Protein AF-A0A554XI36-F1 (afdb_monomer)

Radius of gyration: 13.31 Å; Cα contacts (8 Å, |Δi|>4): 141; chains: 1; bounding box: 32×20×35 Å

Nearest PDB structures (foldseek):
  6j7m-assembly1_M  TM=4.796E-01  e=5.841E-02  Pseudomonas aeruginosa PAO1
  4h62-assemb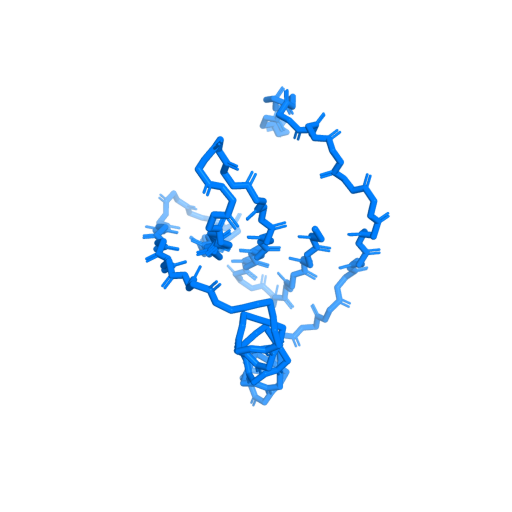ly1_Q  TM=5.266E-01  e=2.361E+00  Saccharomyces cerevisiae S288C
  5yvf-assembly2_B  TM=6.170E-01  e=5.862E+00  Arabidopsis thaliana
  2gia-assembly1_G  TM=3.775E-01  e=2.361E+00  Trypanosoma brucei brucei TREU927
  6wge-assembly1_A  TM=3.833E-01  e=2.508E+00  Homo sapiens

Structure (mmCIF, N/CA/C/O backbone):
data_AF-A0A554XI36-F1
#
_entry.id   AF-A0A554XI36-F1
#
loop_
_atom_site.group_PDB
_atom_site.id
_atom_site.type_symbol
_atom_site.label_atom_id
_atom_site.label_alt_id
_atom_site.label_comp_id
_atom_site.label_asym_id
_atom_site.label_entity_id
_atom_site.label_seq_id
_atom_site.pdbx_PDB_ins_code
_atom_site.Cartn_x
_atom_site.Cartn_y
_atom_site.Cartn_z
_atom_site.occupancy
_atom_site.B_iso_or_equiv
_atom_site.auth_seq_id
_atom_site.auth_comp_id
_atom_site.auth_asym_id
_atom_site.auth_atom_id
_atom_site.pdbx_PDB_model_num
ATOM 1 N N . MET A 1 1 ? -3.515 7.756 4.979 1.00 89.50 1 MET A N 1
ATOM 2 C CA . MET A 1 1 ? -2.063 7.770 4.651 1.00 89.50 1 MET A CA 1
ATOM 3 C C . MET A 1 1 ? -1.885 7.313 3.208 1.00 89.50 1 MET A C 1
ATOM 5 O O . MET A 1 1 ? -2.581 6.380 2.840 1.00 89.50 1 MET A O 1
ATOM 9 N N . LEU A 1 2 ? -1.011 7.930 2.405 1.00 94.94 2 LEU A N 1
ATOM 10 C CA . LEU A 1 2 ? -0.736 7.572 1.001 1.00 94.94 2 LEU A CA 1
ATOM 11 C C . LEU A 1 2 ? 0.774 7.398 0.788 1.00 94.94 2 LEU A C 1
ATOM 13 O O . LEU A 1 2 ? 1.545 8.254 1.209 1.00 94.94 2 LEU A O 1
ATOM 17 N N . LEU A 1 3 ? 1.184 6.309 0.142 1.00 96.94 3 LEU A N 1
ATOM 18 C CA . LEU A 1 3 ? 2.564 6.035 -0.251 1.00 96.94 3 LEU A CA 1
ATOM 19 C C . LEU A 1 3 ? 2.623 5.764 -1.752 1.00 96.94 3 LEU A C 1
ATOM 21 O O . LEU A 1 3 ? 1.846 4.957 -2.280 1.00 96.94 3 LEU A O 1
ATOM 25 N N . GLU A 1 4 ? 3.591 6.377 -2.423 1.00 97.25 4 GLU A N 1
ATOM 26 C CA . GLU A 1 4 ? 3.838 6.174 -3.847 1.00 97.25 4 GLU A CA 1
ATOM 27 C C . GLU A 1 4 ? 5.218 5.583 -4.084 1.00 97.25 4 GLU A C 1
ATOM 29 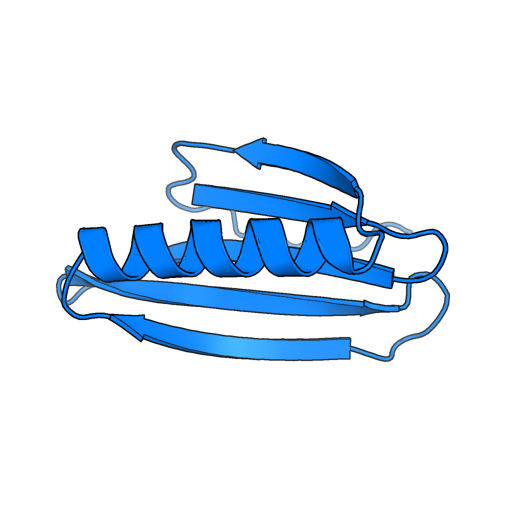O O . GLU A 1 4 ? 6.228 6.078 -3.595 1.00 97.25 4 GLU A O 1
ATOM 34 N N . PHE A 1 5 ? 5.261 4.529 -4.883 1.00 97.62 5 PHE A N 1
ATOM 35 C CA . PHE A 1 5 ? 6.458 3.779 -5.205 1.00 97.62 5 PHE A CA 1
ATOM 36 C C . PHE A 1 5 ? 6.624 3.667 -6.715 1.00 97.62 5 PHE A C 1
ATOM 38 O O . PHE A 1 5 ? 5.646 3.547 -7.464 1.00 97.62 5 PHE A O 1
ATOM 45 N N . ARG A 1 6 ? 7.874 3.611 -7.176 1.00 97.44 6 ARG A N 1
ATOM 46 C CA . ARG A 1 6 ? 8.179 3.530 -8.604 1.00 97.44 6 ARG A CA 1
ATOM 47 C C . ARG A 1 6 ? 9.431 2.715 -8.910 1.00 97.44 6 ARG A C 1
ATOM 49 O O . ARG A 1 6 ? 10.420 2.756 -8.189 1.00 97.44 6 ARG A O 1
ATOM 56 N N . THR A 1 7 ? 9.374 2.006 -10.028 1.00 97.19 7 THR A N 1
ATOM 57 C CA . THR A 1 7 ? 10.520 1.418 -10.744 1.00 97.19 7 THR A CA 1
ATOM 58 C C . THR A 1 7 ? 10.685 2.135 -12.089 1.00 97.19 7 THR A C 1
ATOM 60 O O . THR A 1 7 ? 9.927 3.053 -12.406 1.00 97.19 7 THR A O 1
ATOM 63 N N . ASP A 1 8 ? 11.634 1.707 -12.914 1.00 95.81 8 ASP A N 1
ATOM 64 C CA . ASP A 1 8 ? 11.759 2.167 -14.302 1.00 95.81 8 ASP A CA 1
ATOM 65 C C . ASP A 1 8 ? 10.492 1.890 -15.138 1.00 95.81 8 ASP A C 1
ATOM 67 O O . ASP A 1 8 ? 10.119 2.706 -15.973 1.00 95.81 8 ASP A O 1
ATOM 71 N N . ARG A 1 9 ? 9.792 0.771 -14.889 1.00 95.81 9 ARG A N 1
ATOM 72 C CA . ARG A 1 9 ? 8.673 0.294 -15.729 1.00 95.81 9 ARG A CA 1
ATOM 73 C C . ARG A 1 9 ? 7.306 0.270 -15.056 1.00 95.81 9 ARG A C 1
ATOM 75 O O . ARG A 1 9 ? 6.297 0.128 -15.751 1.00 95.81 9 ARG A O 1
ATOM 82 N N . ARG A 1 10 ? 7.234 0.342 -13.725 1.00 96.81 10 ARG A N 1
ATOM 83 C CA . ARG A 1 10 ? 5.989 0.178 -12.951 1.00 96.81 10 ARG A CA 1
ATOM 84 C C . ARG A 1 10 ? 5.830 1.232 -11.865 1.00 96.81 10 ARG A C 1
ATOM 86 O O . ARG A 1 10 ? 6.791 1.546 -11.164 1.00 96.81 10 ARG A O 1
ATOM 93 N N . GLY A 1 11 ? 4.594 1.678 -11.673 1.00 97.25 11 GLY A N 1
ATOM 94 C CA . GLY A 1 11 ? 4.155 2.436 -10.508 1.00 97.25 11 GLY A CA 1
ATOM 95 C C . GLY A 1 11 ? 3.364 1.560 -9.538 1.00 97.25 11 GLY A C 1
ATOM 96 O O . GLY A 1 11 ? 2.745 0.559 -9.923 1.00 97.25 11 GLY A O 1
ATOM 97 N N . TYR A 1 12 ? 3.420 1.912 -8.260 1.00 98.06 12 TYR A N 1
ATOM 98 C CA . TYR A 1 12 ? 2.673 1.246 -7.204 1.00 98.06 12 TYR A CA 1
ATOM 99 C C . TYR A 1 12 ? 2.252 2.268 -6.150 1.00 98.06 12 TYR A C 1
ATOM 101 O O . TYR A 1 12 ? 3.081 2.993 -5.618 1.00 98.06 12 TYR A O 1
ATOM 109 N N . THR A 1 13 ? 0.964 2.317 -5.842 1.00 97.12 13 THR A N 1
ATOM 110 C CA . THR A 1 13 ? 0.386 3.269 -4.893 1.00 97.12 13 THR A CA 1
ATOM 111 C C . THR A 1 13 ? -0.346 2.493 -3.809 1.00 97.12 13 THR A C 1
ATOM 113 O O . THR A 1 13 ? -1.093 1.559 -4.115 1.00 97.12 13 THR A O 1
ATOM 116 N N . MET A 1 14 ? -0.152 2.874 -2.549 1.00 96.56 14 MET A N 1
ATOM 117 C CA . MET A 1 14 ? -0.943 2.364 -1.430 1.00 96.56 14 MET A CA 1
ATOM 118 C C . MET A 1 14 ? -1.555 3.504 -0.657 1.00 96.56 14 MET A C 1
ATOM 120 O O . MET A 1 14 ? -0.872 4.484 -0.384 1.00 96.56 14 MET A O 1
ATOM 124 N N . TRP A 1 15 ? -2.800 3.348 -0.234 1.00 95.75 15 TRP A N 1
ATOM 125 C CA . TRP A 1 15 ? -3.375 4.266 0.730 1.00 95.75 15 TRP A CA 1
ATOM 126 C C . TRP A 1 15 ? -4.232 3.531 1.740 1.00 95.75 15 TRP A C 1
ATOM 128 O O . TRP A 1 15 ? -4.935 2.576 1.412 1.00 95.75 15 TRP A O 1
ATOM 138 N N . LEU A 1 16 ? -4.128 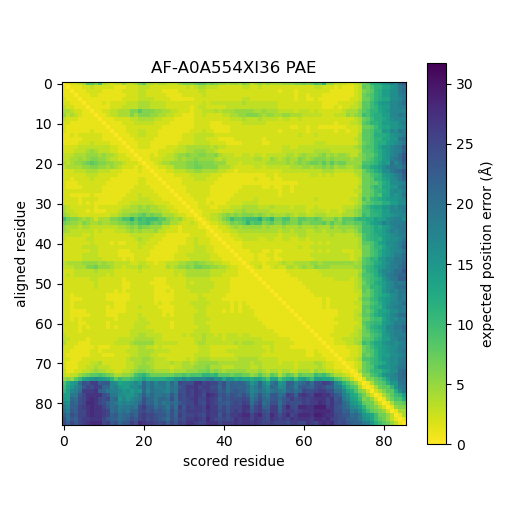3.988 2.979 1.00 95.25 16 LEU A N 1
ATOM 139 C CA . LEU A 1 16 ? -4.939 3.542 4.092 1.00 95.25 16 LEU A CA 1
ATOM 140 C C . LEU A 1 16 ? -5.972 4.626 4.390 1.00 95.25 16 LEU A C 1
ATOM 142 O O . LEU A 1 16 ? -5.600 5.779 4.649 1.00 95.25 16 LEU A O 1
ATOM 146 N N . GLU A 1 17 ? -7.242 4.243 4.332 1.00 93.62 17 GLU A N 1
ATOM 147 C CA . GLU A 1 17 ? -8.391 5.062 4.718 1.00 93.62 17 GLU A CA 1
ATOM 148 C C . GLU A 1 17 ? -9.182 4.360 5.824 1.00 93.62 17 GLU A C 1
ATOM 150 O O . GLU A 1 17 ? -9.112 3.140 5.960 1.00 93.62 17 GLU A O 1
ATOM 155 N N . ARG A 1 18 ? -9.939 5.130 6.601 1.00 93.62 18 ARG A N 1
ATOM 156 C CA . ARG A 1 18 ? -10.928 4.602 7.539 1.00 93.62 18 ARG A CA 1
ATOM 157 C C . ARG A 1 18 ? -12.307 4.755 6.909 1.00 93.62 18 ARG A C 1
ATOM 159 O O . ARG A 1 18 ? -12.615 5.826 6.386 1.00 93.62 18 ARG A O 1
ATOM 166 N N . ASP A 1 19 ? -13.100 3.692 6.914 1.00 91.62 19 ASP A N 1
ATOM 167 C CA . ASP A 1 19 ? -14.458 3.720 6.381 1.00 91.62 19 ASP A CA 1
ATOM 168 C C . ASP A 1 19 ? -15.469 4.306 7.386 1.00 91.62 19 ASP A C 1
ATOM 170 O O . ASP A 1 19 ? -15.120 4.716 8.497 1.00 91.62 19 ASP A O 1
ATOM 174 N N . LEU A 1 20 ? -16.741 4.362 6.978 1.00 92.62 20 LEU A N 1
ATOM 175 C CA . LEU A 1 20 ? -17.826 4.910 7.800 1.00 92.62 20 LEU A CA 1
ATOM 176 C C . LEU A 1 20 ? -18.145 4.059 9.038 1.00 92.62 20 LEU A C 1
ATOM 178 O O . LEU A 1 20 ? -18.688 4.586 10.004 1.00 92.62 20 LEU A O 1
ATOM 182 N N . PHE A 1 21 ? -17.798 2.772 9.026 1.00 91.50 21 PHE A N 1
ATOM 183 C CA . PHE A 1 21 ? -17.996 1.853 10.148 1.00 91.50 21 PHE A CA 1
ATOM 184 C C . PHE A 1 21 ? -16.777 1.799 11.077 1.00 91.50 21 PHE A C 1
ATOM 186 O O . PHE A 1 21 ? -16.788 1.088 12.077 1.00 91.50 21 PHE A O 1
ATOM 193 N N . GLY A 1 22 ? -15.733 2.574 10.774 1.00 90.56 22 GLY A N 1
ATOM 194 C CA . GLY A 1 22 ? -14.509 2.637 11.558 1.00 90.56 22 GLY A CA 1
ATOM 195 C C . GLY A 1 22 ? -13.466 1.583 11.197 1.00 90.56 22 GLY A C 1
ATOM 196 O O . GLY A 1 22 ? -12.403 1.591 11.811 1.00 90.56 22 GLY A O 1
ATOM 197 N N . ALA A 1 23 ? -13.715 0.739 10.194 1.00 95.00 23 ALA A N 1
ATOM 198 C CA . ALA A 1 23 ? -12.731 -0.222 9.719 1.00 95.00 23 ALA A CA 1
ATOM 199 C C . ALA A 1 23 ? -11.653 0.469 8.873 1.00 95.00 23 ALA A C 1
ATOM 201 O O . ALA A 1 23 ? -11.893 1.469 8.190 1.00 95.00 23 ALA A O 1
ATOM 202 N N . PHE A 1 24 ? -10.450 -0.091 8.883 1.00 95.81 24 PHE A N 1
ATOM 203 C CA . PHE A 1 24 ? -9.315 0.395 8.112 1.00 95.81 24 PHE A CA 1
ATOM 204 C C . PHE A 1 24 ? -9.231 -0.350 6.783 1.00 95.81 24 PHE A C 1
ATOM 206 O O . PHE A 1 24 ? -9.094 -1.572 6.730 1.00 95.81 24 PHE A O 1
ATOM 213 N N . VAL A 1 25 ? -9.288 0.384 5.676 1.00 96.44 25 VAL A N 1
ATOM 214 C CA . VAL A 1 25 ? -9.228 -0.174 4.327 1.00 96.44 25 VAL A CA 1
ATOM 215 C C . VAL A 1 25 ? -7.896 0.194 3.693 1.00 96.44 25 VAL A C 1
ATOM 217 O O . VAL A 1 25 ? -7.637 1.348 3.348 1.00 96.44 25 VAL A O 1
ATOM 220 N N . LEU A 1 26 ? -7.049 -0.816 3.499 1.00 97.19 26 LEU A N 1
ATOM 221 C CA . LEU A 1 26 ? -5.821 -0.691 2.731 1.00 97.19 26 LEU A CA 1
ATOM 222 C C . LEU A 1 26 ? -6.111 -0.948 1.260 1.00 97.19 26 LEU A C 1
ATOM 224 O O . LEU A 1 26 ? -6.420 -2.067 0.832 1.00 97.19 26 LEU A O 1
ATOM 228 N N . HIS A 1 27 ? -5.935 0.091 0.466 1.00 97.50 27 HIS A N 1
ATOM 229 C CA . HIS A 1 27 ? -5.985 0.013 -0.977 1.00 97.50 27 HIS A CA 1
ATOM 230 C C . HIS A 1 27 ? -4.583 -0.090 -1.550 1.00 97.50 27 HIS A C 1
ATOM 232 O O . HIS A 1 27 ? -3.644 0.575 -1.113 1.00 97.50 27 HIS A O 1
ATOM 238 N N . ARG A 1 28 ? -4.453 -0.924 -2.576 1.00 97.56 28 ARG A N 1
ATOM 239 C CA . ARG A 1 28 ? -3.231 -1.115 -3.351 1.00 97.56 28 ARG A CA 1
ATOM 240 C C . ARG A 1 28 ? -3.572 -0.962 -4.814 1.00 97.56 28 ARG A C 1
ATOM 242 O O . ARG A 1 28 ? -4.529 -1.579 -5.278 1.00 97.56 28 ARG A O 1
ATOM 249 N N . ARG A 1 29 ? -2.764 -0.211 -5.549 1.00 97.31 29 ARG A N 1
ATOM 250 C CA . ARG A 1 29 ? -2.838 -0.091 -7.004 1.00 97.31 29 ARG A CA 1
ATOM 251 C C . ARG A 1 29 ? -1.457 -0.323 -7.592 1.00 97.31 29 ARG A C 1
ATOM 253 O O . ARG A 1 29 ? -0.487 0.261 -7.129 1.00 97.31 29 ARG A O 1
ATOM 260 N N . TRP A 1 30 ? -1.367 -1.145 -8.629 1.00 97.44 30 TRP A N 1
ATOM 261 C CA . TRP A 1 30 ? -0.149 -1.331 -9.418 1.00 97.44 30 TRP A CA 1
ATOM 262 C C . TRP A 1 30 ? -0.453 -1.094 -10.887 1.00 97.44 30 TRP A C 1
ATOM 264 O O . TRP A 1 30 ? -1.548 -1.405 -11.352 1.00 97.44 30 TRP A O 1
ATOM 274 N N . TYR A 1 31 ? 0.505 -0.534 -11.615 1.00 97.44 31 TYR A N 1
ATOM 275 C CA . TYR A 1 31 ? 0.331 -0.201 -13.024 1.00 97.44 31 TYR A CA 1
ATOM 276 C C . TYR A 1 31 ? 1.672 -0.173 -13.760 1.00 97.44 31 TYR A C 1
ATOM 278 O O . TYR A 1 31 ? 2.721 0.082 -13.165 1.00 97.44 31 TYR A O 1
ATOM 286 N N . GLY A 1 32 ? 1.648 -0.478 -15.056 1.00 96.75 32 GLY A N 1
ATOM 287 C CA . GLY A 1 32 ? 2.771 -0.221 -15.952 1.00 96.75 32 GLY A CA 1
ATOM 288 C C . GLY A 1 32 ? 2.854 1.265 -16.296 1.00 96.75 32 GLY A C 1
ATOM 289 O O . GLY A 1 32 ? 1.832 1.930 -16.416 1.00 96.75 32 GLY A O 1
ATOM 290 N N . LEU A 1 33 ? 4.067 1.792 -16.454 1.00 95.00 33 LEU A N 1
ATOM 291 C CA . LEU A 1 33 ? 4.282 3.190 -16.852 1.00 95.00 33 LEU A CA 1
ATOM 292 C C . LEU A 1 33 ? 4.137 3.397 -18.364 1.00 95.00 33 LEU A C 1
ATOM 294 O O . LEU A 1 33 ? 3.807 4.488 -18.807 1.00 95.00 33 LEU A O 1
ATOM 298 N N . TYR A 1 34 ? 4.355 2.337 -19.142 1.00 95.62 34 TYR A N 1
ATOM 299 C CA . TYR A 1 34 ? 4.355 2.364 -20.610 1.00 95.62 34 TYR A CA 1
ATOM 300 C C . TYR A 1 34 ? 3.246 1.503 -21.221 1.00 95.62 34 TYR A C 1
ATOM 302 O O . TYR A 1 34 ? 3.269 1.180 -22.404 1.00 95.62 34 TYR A O 1
ATOM 310 N N . ASN A 1 35 ? 2.299 1.040 -20.406 1.00 93.31 35 ASN A N 1
ATOM 311 C CA . ASN A 1 35 ? 1.171 0.249 -20.876 1.00 93.31 35 ASN A CA 1
ATOM 312 C C . ASN A 1 35 ? -0.045 0.454 -19.972 1.00 93.31 35 ASN A C 1
ATOM 314 O O . ASN A 1 35 ? 0.056 0.982 -18.870 1.00 93.31 35 ASN A O 1
ATOM 318 N N . ARG A 1 36 ? -1.204 -0.017 -20.431 1.00 90.69 36 ARG A N 1
ATOM 319 C CA . ARG A 1 36 ? -2.470 0.074 -19.689 1.00 90.69 36 ARG A CA 1
ATOM 320 C C . ARG A 1 36 ? -2.703 -1.105 -18.737 1.00 90.69 36 ARG A C 1
ATOM 322 O O . ARG A 1 36 ? -3.827 -1.322 -18.297 1.00 90.69 36 ARG A O 1
ATOM 329 N N . ARG A 1 37 ? -1.671 -1.903 -18.435 1.00 94.56 37 ARG A N 1
ATOM 330 C CA . ARG A 1 37 ? -1.803 -3.034 -17.509 1.00 94.56 37 ARG A CA 1
ATOM 331 C C . ARG A 1 37 ? -1.689 -2.533 -16.082 1.00 94.56 37 ARG A C 1
ATOM 333 O O . ARG A 1 37 ? -0.846 -1.700 -15.756 1.00 94.56 37 ARG A O 1
ATOM 340 N N . GLY A 1 38 ? -2.503 -3.102 -15.215 1.00 95.69 38 GLY A N 1
ATOM 341 C CA . GLY A 1 38 ? -2.510 -2.771 -13.807 1.00 95.69 38 GLY A CA 1
ATOM 342 C C . GLY A 1 38 ? -3.600 -3.528 -13.080 1.00 95.69 38 GLY A C 1
ATOM 343 O O . GLY A 1 38 ? -4.311 -4.341 -13.666 1.00 95.69 38 GLY A O 1
ATOM 344 N N . GLY A 1 39 ? -3.713 -3.264 -11.793 1.00 97.56 39 GLY A N 1
ATOM 345 C CA . GLY A 1 39 ? -4.742 -3.851 -10.962 1.00 97.56 39 GLY A CA 1
ATOM 346 C C . GLY A 1 39 ? -4.862 -3.112 -9.647 1.00 97.56 39 GLY A C 1
ATOM 347 O O . GLY A 1 39 ? -4.019 -2.281 -9.290 1.00 97.56 39 GLY A O 1
ATOM 348 N N . THR A 1 40 ? -5.941 -3.418 -8.941 1.00 97.38 40 THR A N 1
ATOM 349 C CA . THR A 1 40 ? -6.170 -2.926 -7.590 1.00 97.38 40 THR A CA 1
ATOM 350 C C . THR A 1 40 ? -6.485 -4.086 -6.662 1.00 97.38 40 THR A C 1
ATOM 352 O O . THR A 1 40 ? -6.985 -5.127 -7.089 1.00 97.38 40 THR A O 1
ATOM 355 N N . LYS A 1 41 ? -6.157 -3.926 -5.382 1.00 97.62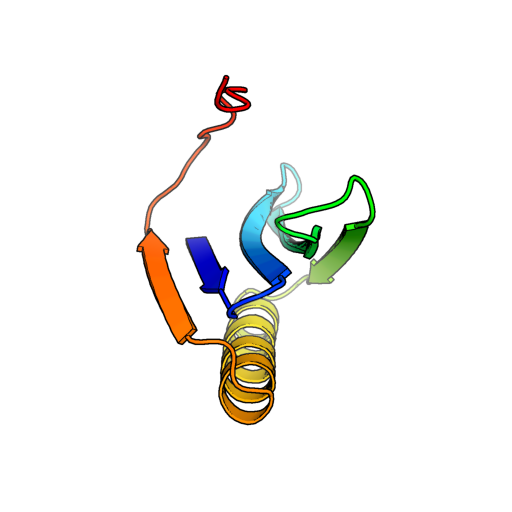 41 LYS A N 1
ATOM 356 C CA . LYS A 1 41 ? -6.555 -4.860 -4.331 1.00 97.62 41 LYS A CA 1
ATOM 357 C C . LYS A 1 41 ? -6.888 -4.090 -3.070 1.00 97.62 41 LYS A C 1
ATOM 359 O O . LYS A 1 41 ? -6.100 -3.253 -2.634 1.00 97.62 41 LYS A O 1
ATOM 364 N N . ARG A 1 42 ? -8.018 -4.438 -2.466 1.00 96.9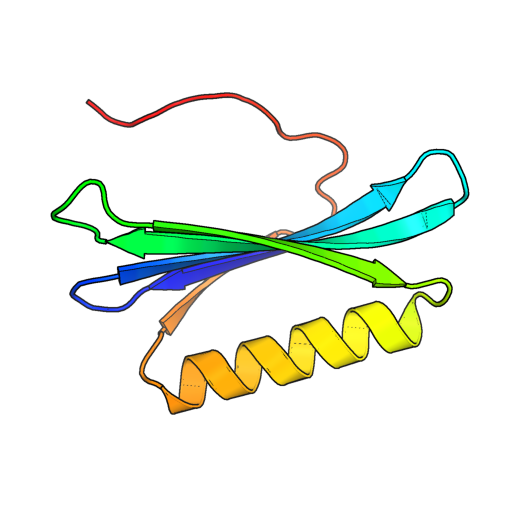4 42 ARG A N 1
ATOM 365 C CA . ARG A 1 42 ? -8.468 -3.915 -1.176 1.00 96.94 42 ARG A CA 1
ATOM 366 C C . ARG A 1 42 ? -8.283 -4.974 -0.102 1.00 96.94 42 ARG A C 1
ATOM 368 O O . ARG A 1 42 ? -8.364 -6.167 -0.391 1.00 96.94 42 ARG A O 1
ATOM 375 N N . GLN A 1 43 ? -7.980 -4.536 1.108 1.00 97.62 43 GLN A N 1
ATOM 376 C CA . GLN A 1 43 ? -7.896 -5.387 2.285 1.00 97.62 43 GLN A CA 1
ATOM 377 C C . GLN A 1 43 ? -8.433 -4.604 3.473 1.00 97.62 43 GLN A C 1
ATOM 379 O O . GLN A 1 43 ? -8.054 -3.451 3.660 1.00 97.62 43 GLN A O 1
ATOM 384 N N . VAL A 1 44 ? -9.351 -5.219 4.208 1.00 96.88 44 VAL A N 1
ATOM 385 C CA . VAL A 1 44 ? -10.032 -4.602 5.345 1.00 96.88 44 VAL A CA 1
ATOM 386 C C . VAL A 1 44 ? -9.398 -5.120 6.627 1.00 96.88 44 VAL A C 1
ATOM 388 O O . VAL A 1 44 ? -9.060 -6.302 6.714 1.00 96.88 44 VAL A O 1
ATOM 391 N N . PHE A 1 45 ? -9.239 -4.223 7.587 1.00 96.75 45 PHE A N 1
ATOM 392 C CA . PHE A 1 45 ? -8.747 -4.481 8.927 1.00 96.75 45 PHE A CA 1
ATOM 393 C C . PHE A 1 45 ? -9.711 -3.854 9.928 1.00 96.75 45 PHE A C 1
ATOM 395 O O . PHE A 1 45 ? -10.219 -2.754 9.719 1.00 96.75 45 PHE A O 1
ATOM 402 N N . ASP A 1 46 ? -9.956 -4.573 11.007 1.00 94.75 46 ASP A N 1
ATOM 403 C CA . ASP A 1 46 ? -10.684 -4.122 12.190 1.00 94.75 46 ASP A CA 1
AT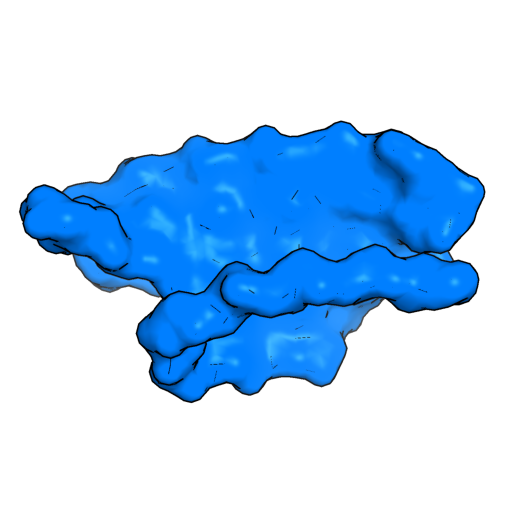OM 404 C C . ASP A 1 46 ? -9.802 -3.286 13.129 1.00 94.75 46 ASP A C 1
ATOM 406 O O . ASP A 1 46 ? -10.302 -2.413 13.832 1.00 94.75 46 ASP A O 1
ATOM 410 N N . ASP A 1 47 ? -8.491 -3.523 13.100 1.00 94.31 47 ASP A N 1
ATOM 411 C CA . ASP A 1 47 ? -7.507 -2.870 13.957 1.00 94.31 47 ASP A CA 1
ATOM 412 C C . ASP A 1 47 ? -6.522 -1.978 13.177 1.00 94.31 47 ASP A C 1
ATOM 414 O O . ASP A 1 47 ? -5.964 -2.367 12.142 1.00 94.31 47 ASP A O 1
ATOM 418 N N . GLU A 1 48 ? -6.270 -0.782 13.718 1.00 93.31 48 GLU A N 1
ATOM 419 C CA . GLU A 1 48 ? -5.358 0.205 13.137 1.00 93.31 48 GLU A CA 1
ATOM 420 C C . GLU A 1 48 ? -3.915 -0.298 13.127 1.00 93.31 48 GLU A C 1
ATOM 422 O O . GLU A 1 48 ? -3.214 -0.158 12.122 1.00 93.31 48 GLU A O 1
ATOM 427 N N . GLN A 1 49 ? -3.465 -0.915 14.224 1.00 95.25 49 GLN A N 1
ATOM 428 C CA . GLN A 1 49 ? -2.075 -1.349 14.357 1.00 95.25 49 GLN A CA 1
ATOM 429 C C . GLN A 1 49 ? -1.753 -2.454 13.350 1.00 95.25 49 GLN A C 1
ATOM 431 O O . GLN A 1 49 ? -0.712 -2.410 12.692 1.00 95.25 49 GLN A O 1
ATOM 436 N N . ARG A 1 50 ? -2.670 -3.406 13.146 1.00 96.94 50 ARG A N 1
ATOM 437 C CA . ARG A 1 50 ? -2.556 -4.435 12.101 1.00 96.94 50 ARG A CA 1
ATOM 438 C C . ARG A 1 50 ? -2.541 -3.836 10.700 1.00 96.94 50 ARG A C 1
ATOM 440 O O . ARG A 1 50 ? -1.763 -4.291 9.859 1.00 96.94 50 ARG A O 1
ATOM 447 N N . ALA A 1 51 ? -3.358 -2.815 10.445 1.00 96.38 51 ALA A N 1
ATOM 448 C CA . ALA A 1 51 ? -3.370 -2.131 9.159 1.00 96.38 51 ALA A CA 1
ATOM 449 C C . ALA A 1 51 ? -2.034 -1.417 8.875 1.00 96.38 51 ALA A C 1
ATOM 451 O O . ALA A 1 51 ? -1.480 -1.555 7.780 1.00 96.38 51 ALA A O 1
ATOM 452 N N . LEU A 1 52 ? -1.489 -0.702 9.864 1.00 95.44 52 LEU A N 1
ATOM 453 C CA . LEU A 1 52 ? -0.197 -0.016 9.770 1.00 95.44 52 LEU A CA 1
ATOM 454 C C . LEU A 1 52 ? 0.969 -1.004 9.628 1.00 95.44 52 LEU A C 1
ATOM 456 O O . LEU A 1 52 ? 1.812 -0.832 8.746 1.00 95.44 52 LEU A O 1
ATOM 460 N N . ALA A 1 53 ? 0.975 -2.088 10.405 1.00 97.25 53 ALA A N 1
ATOM 461 C CA . ALA A 1 53 ? 1.982 -3.140 10.293 1.00 97.25 53 ALA A CA 1
ATOM 462 C C . ALA A 1 53 ? 1.990 -3.778 8.892 1.00 97.25 53 ALA A C 1
ATOM 464 O O . ALA A 1 53 ? 3.055 -4.048 8.331 1.00 97.25 53 ALA A O 1
ATOM 465 N N . GLU A 1 54 ? 0.818 -3.977 8.278 1.00 97.69 54 GLU A N 1
ATOM 466 C CA . GLU A 1 54 ? 0.737 -4.473 6.901 1.00 97.69 54 GLU A CA 1
ATOM 467 C C . GLU A 1 54 ? 1.265 -3.447 5.885 1.00 97.69 54 GLU A C 1
ATOM 469 O O . GLU A 1 54 ? 1.947 -3.831 4.927 1.00 97.69 54 GLU A O 1
ATOM 474 N N . VAL A 1 55 ? 0.995 -2.151 6.082 1.00 96.62 55 VAL A N 1
ATOM 475 C CA . VAL A 1 55 ? 1.558 -1.075 5.248 1.00 96.62 55 VAL A CA 1
ATOM 476 C C . VAL A 1 55 ? 3.085 -1.113 5.289 1.00 96.62 55 VAL A C 1
ATOM 478 O O . VAL A 1 55 ? 3.713 -1.152 4.229 1.00 96.62 55 VAL A O 1
ATOM 481 N N . GLU A 1 56 ? 3.683 -1.176 6.479 1.00 96.56 56 GLU A N 1
ATOM 482 C CA . GLU A 1 56 ? 5.138 -1.261 6.645 1.00 96.56 56 GLU A CA 1
ATOM 483 C C . GLU A 1 56 ? 5.715 -2.530 6.014 1.00 96.56 56 GLU A C 1
ATOM 485 O O . GLU A 1 56 ? 6.709 -2.484 5.281 1.00 96.56 56 GLU A O 1
ATOM 490 N N . ARG A 1 57 ? 5.066 -3.678 6.242 1.00 98.06 57 ARG A N 1
ATOM 491 C CA . ARG A 1 57 ? 5.475 -4.957 5.654 1.00 98.06 57 ARG A CA 1
ATOM 492 C C . ARG A 1 57 ? 5.489 -4.879 4.130 1.00 98.06 57 ARG A C 1
ATOM 494 O O . ARG A 1 57 ? 6.443 -5.336 3.495 1.00 98.06 57 ARG A O 1
ATOM 501 N N . LEU A 1 58 ? 4.447 -4.307 3.528 1.00 97.50 58 LEU A N 1
ATOM 502 C CA . LEU A 1 58 ? 4.356 -4.143 2.081 1.00 97.50 58 LEU A CA 1
ATOM 503 C C . LEU A 1 58 ? 5.372 -3.131 1.555 1.00 97.50 58 LEU A C 1
ATOM 505 O O . LEU A 1 58 ? 5.965 -3.409 0.516 1.00 97.50 58 LEU A O 1
ATOM 509 N N . ALA A 1 59 ? 5.609 -2.020 2.254 1.00 96.75 59 ALA A N 1
ATOM 510 C CA . ALA A 1 59 ? 6.634 -1.044 1.887 1.00 96.75 59 ALA A CA 1
ATOM 511 C C . ALA A 1 59 ? 8.016 -1.711 1.786 1.00 96.75 59 ALA A C 1
ATOM 513 O O . ALA A 1 59 ? 8.630 -1.685 0.718 1.00 96.75 59 ALA A O 1
ATOM 514 N N . ARG A 1 60 ? 8.421 -2.459 2.821 1.00 97.56 60 ARG A N 1
ATOM 515 C CA . ARG A 1 60 ? 9.679 -3.230 2.826 1.00 97.56 60 ARG A CA 1
ATOM 516 C C . ARG A 1 60 ? 9.742 -4.257 1.695 1.00 97.56 60 ARG A C 1
ATOM 518 O O . ARG A 1 60 ? 10.779 -4.440 1.064 1.00 97.56 60 ARG A O 1
ATOM 525 N N . VAL A 1 61 ? 8.636 -4.950 1.404 1.00 97.81 61 VAL A N 1
ATOM 526 C CA . VAL A 1 61 ? 8.571 -5.882 0.261 1.00 97.81 61 VAL A CA 1
ATOM 527 C C . VAL A 1 61 ? 8.784 -5.149 -1.067 1.00 97.81 61 VAL A C 1
ATOM 529 O O . VAL A 1 61 ? 9.473 -5.678 -1.936 1.00 97.81 61 VAL A O 1
ATOM 532 N N . ARG A 1 62 ? 8.216 -3.950 -1.245 1.00 97.25 62 ARG A N 1
ATOM 533 C CA . ARG A 1 62 ? 8.385 -3.166 -2.479 1.00 97.25 62 ARG A CA 1
ATOM 534 C C . ARG A 1 62 ? 9.822 -2.689 -2.641 1.00 97.25 62 ARG A C 1
ATOM 536 O O . ARG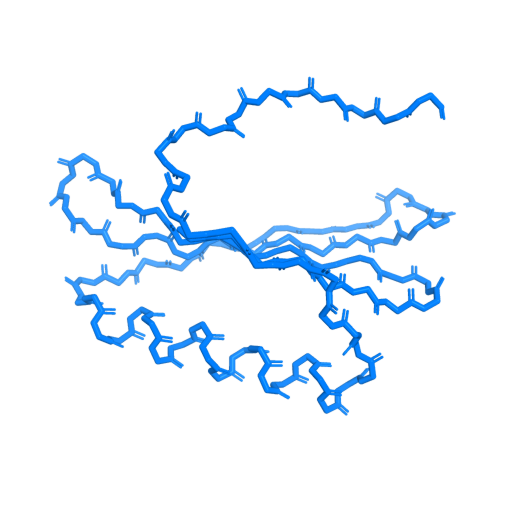 A 1 62 ? 10.374 -2.878 -3.723 1.00 97.25 62 ARG A O 1
ATOM 543 N N . GLU A 1 63 ? 10.430 -2.177 -1.578 1.00 96.12 63 GLU A N 1
ATOM 544 C CA . GLU A 1 63 ? 11.843 -1.778 -1.561 1.00 96.12 63 GLU A CA 1
ATOM 545 C C . GLU A 1 63 ? 12.764 -2.941 -1.944 1.00 96.12 63 GLU A C 1
ATOM 547 O O . GLU A 1 63 ? 13.572 -2.812 -2.862 1.00 96.12 63 GLU A O 1
ATOM 552 N N . ARG A 1 64 ? 12.565 -4.127 -1.346 1.00 97.50 64 ARG A N 1
ATOM 553 C CA . ARG A 1 64 ? 13.321 -5.342 -1.711 1.00 97.50 64 ARG A CA 1
ATOM 554 C C . ARG A 1 64 ? 13.139 -5.765 -3.169 1.00 97.50 64 ARG A C 1
ATOM 556 O O . ARG A 1 64 ? 14.006 -6.430 -3.720 1.00 97.50 64 ARG A O 1
ATOM 563 N N . HIS A 1 65 ? 12.024 -5.401 -3.797 1.00 96.06 65 HIS A N 1
ATOM 564 C CA . HIS A 1 65 ? 11.757 -5.668 -5.213 1.00 96.06 65 HIS A CA 1
ATOM 565 C C . HIS A 1 65 ? 12.201 -4.514 -6.133 1.00 96.06 65 HIS A C 1
ATOM 567 O O . HIS A 1 65 ? 11.777 -4.457 -7.288 1.00 96.06 65 HIS A O 1
ATOM 573 N N . GLY A 1 66 ? 13.022 -3.583 -5.637 1.00 96.81 66 GLY A N 1
ATOM 574 C CA . GLY A 1 66 ? 13.615 -2.500 -6.425 1.00 96.81 66 GLY A CA 1
ATOM 575 C C . GLY A 1 66 ? 12.699 -1.298 -6.654 1.00 96.81 66 GLY A C 1
ATOM 576 O O . GLY A 1 66 ? 13.036 -0.408 -7.435 1.00 96.81 66 GLY A O 1
ATOM 577 N N . TYR A 1 67 ? 11.539 -1.244 -5.994 1.00 97.69 67 TYR A N 1
ATOM 578 C CA . TYR A 1 67 ? 10.737 -0.027 -5.991 1.00 97.69 67 TYR A CA 1
ATOM 579 C C . TYR A 1 67 ? 11.397 1.028 -5.106 1.00 97.69 67 TYR A C 1
ATOM 581 O O . TYR A 1 67 ? 11.770 0.756 -3.970 1.00 97.69 67 TYR A O 1
ATOM 589 N N . ARG A 1 68 ? 11.456 2.259 -5.606 1.00 97.38 68 ARG A N 1
ATOM 590 C CA . ARG A 1 68 ? 11.852 3.434 -4.834 1.00 97.38 68 ARG A CA 1
ATOM 591 C C . ARG A 1 68 ? 10.611 4.146 -4.323 1.00 97.38 68 ARG A C 1
ATOM 593 O O . ARG A 1 68 ? 9.682 4.377 -5.101 1.00 97.38 68 ARG A O 1
ATOM 600 N N . LEU A 1 69 ? 10.600 4.478 -3.038 1.00 96.88 69 LEU A N 1
ATOM 601 C CA . LEU A 1 69 ? 9.588 5.345 -2.446 1.00 96.88 69 LEU A CA 1
ATOM 602 C C . LEU A 1 69 ? 9.771 6.765 -3.002 1.00 96.88 69 LEU A C 1
ATOM 604 O O . LEU A 1 69 ? 10.872 7.307 -2.964 1.00 96.88 69 LEU A O 1
ATOM 608 N N . LEU A 1 70 ? 8.708 7.333 -3.566 1.00 96.25 70 LEU A N 1
ATOM 609 C CA . LEU A 1 70 ? 8.699 8.683 -4.130 1.00 96.25 70 LEU A CA 1
ATOM 610 C C . LEU A 1 70 ? 8.119 9.700 -3.154 1.00 96.25 70 LEU A C 1
ATOM 612 O O . LEU A 1 70 ? 8.635 10.808 -3.045 1.00 96.25 70 LEU A O 1
ATOM 616 N N . SER A 1 71 ? 7.029 9.338 -2.479 1.00 94.12 71 SER A N 1
ATOM 617 C CA . SER A 1 71 ? 6.309 10.245 -1.595 1.00 94.12 71 SER A CA 1
ATOM 618 C C . SER A 1 71 ? 5.579 9.482 -0.491 1.00 94.12 71 SER A C 1
ATOM 620 O O . SER A 1 71 ? 5.154 8.333 -0.664 1.00 94.12 71 SER A O 1
ATOM 622 N N . VAL A 1 72 ? 5.434 10.153 0.651 1.00 93.50 72 VAL A N 1
ATOM 623 C CA . VAL A 1 72 ? 4.570 9.747 1.760 1.00 93.50 72 VAL A CA 1
ATOM 624 C C . VAL A 1 72 ? 3.714 10.950 2.124 1.00 93.50 72 VAL A C 1
ATOM 626 O O . VAL A 1 72 ? 4.244 12.002 2.470 1.00 93.50 72 VAL A O 1
ATOM 629 N N . ALA A 1 73 ? 2.396 10.796 2.064 1.00 89.69 73 ALA A N 1
ATOM 630 C CA . ALA A 1 73 ? 1.452 11.802 2.526 1.00 89.69 73 ALA A CA 1
ATOM 631 C C . ALA A 1 73 ? 0.694 11.282 3.754 1.00 89.69 73 ALA A C 1
ATOM 633 O O . ALA A 1 73 ? -0.043 10.286 3.704 1.00 89.69 73 ALA A O 1
ATOM 634 N N . VAL A 1 74 ? 0.863 11.983 4.872 1.00 81.06 74 VAL A N 1
ATOM 635 C CA . VAL A 1 74 ? 0.147 11.746 6.129 1.00 81.06 74 VAL A CA 1
ATOM 636 C C . VAL A 1 74 ? -0.931 12.825 6.255 1.00 81.06 74 VAL A C 1
ATOM 638 O O . VAL A 1 74 ? -0.676 13.982 5.947 1.00 81.06 74 VAL A O 1
ATOM 641 N N . GLY A 1 75 ? -2.158 12.449 6.629 1.00 66.81 75 GLY A N 1
ATOM 642 C CA . GLY A 1 75 ? -3.272 13.403 6.766 1.00 66.81 75 GLY A CA 1
ATOM 643 C C . GLY A 1 75 ? -4.206 13.544 5.557 1.00 66.81 75 GLY A C 1
ATOM 644 O O . GLY A 1 75 ? -5.038 14.443 5.537 1.00 66.81 75 GLY A O 1
ATOM 645 N N . CYS A 1 76 ? -4.135 12.654 4.561 1.00 47.94 76 CYS A N 1
ATOM 646 C CA . CYS A 1 76 ? -5.073 12.681 3.435 1.00 47.94 76 CYS A CA 1
ATOM 64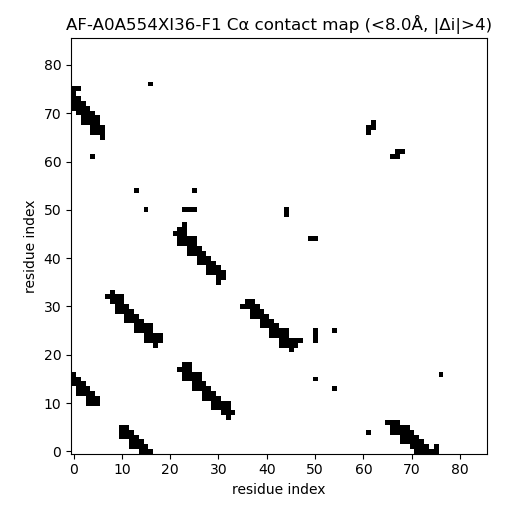7 C C . CYS A 1 76 ? -6.474 12.187 3.857 1.00 47.94 76 CYS A C 1
ATOM 649 O O . CYS A 1 76 ? -6.830 11.027 3.653 1.00 47.94 76 CYS A O 1
ATOM 651 N N . GLN A 1 77 ? -7.255 13.070 4.479 1.00 47.19 77 GLN A N 1
ATOM 652 C CA . GLN A 1 77 ? -8.710 12.998 4.467 1.00 47.19 77 GLN A CA 1
ATOM 653 C C . GLN A 1 77 ? -9.150 13.497 3.083 1.00 47.19 77 GLN A C 1
ATOM 655 O O . GLN A 1 77 ? -8.995 14.667 2.764 1.00 47.19 77 GLN A O 1
ATOM 660 N N . TYR A 1 78 ? -9.627 12.579 2.240 1.00 48.72 78 TYR A N 1
ATOM 661 C CA . TYR A 1 78 ? -10.234 12.856 0.931 1.00 48.72 78 TYR A CA 1
ATOM 662 C C . TYR A 1 78 ? -9.390 13.671 -0.075 1.00 48.72 78 TYR A C 1
ATOM 664 O O . TYR A 1 78 ? -9.643 14.846 -0.310 1.00 48.72 78 TYR A O 1
ATOM 672 N N . ALA A 1 79 ? -8.492 13.015 -0.818 1.00 45.53 79 ALA A N 1
ATOM 673 C CA . ALA A 1 79 ? -8.033 13.534 -2.115 1.00 45.53 79 ALA A CA 1
ATOM 674 C C . ALA A 1 79 ? -8.316 12.532 -3.244 1.00 45.53 79 ALA A C 1
ATOM 676 O O . ALA A 1 79 ? -7.417 11.995 -3.886 1.00 45.53 79 ALA A O 1
ATOM 677 N N . ARG A 1 80 ? -9.605 12.294 -3.524 1.00 55.94 80 ARG A N 1
ATOM 678 C CA . ARG A 1 80 ? -10.018 11.958 -4.892 1.00 55.94 80 ARG A CA 1
ATOM 679 C C . ARG A 1 80 ? -10.162 13.269 -5.663 1.00 55.94 80 ARG A C 1
ATOM 681 O O . ARG A 1 80 ? -11.226 13.875 -5.652 1.00 55.94 80 ARG A O 1
ATOM 688 N N . ARG A 1 81 ? -9.122 13.678 -6.383 1.00 42.31 81 ARG A N 1
ATOM 689 C CA . ARG A 1 81 ? -9.319 14.405 -7.640 1.00 42.31 81 ARG A CA 1
ATOM 690 C C . ARG A 1 81 ? -8.603 13.639 -8.738 1.00 42.31 81 ARG A C 1
ATOM 692 O O . ARG A 1 81 ? -7.385 13.561 -8.796 1.00 42.31 81 ARG A O 1
ATOM 699 N N . SER A 1 82 ? -9.433 13.000 -9.548 1.00 49.34 82 SER A N 1
ATOM 700 C CA . SE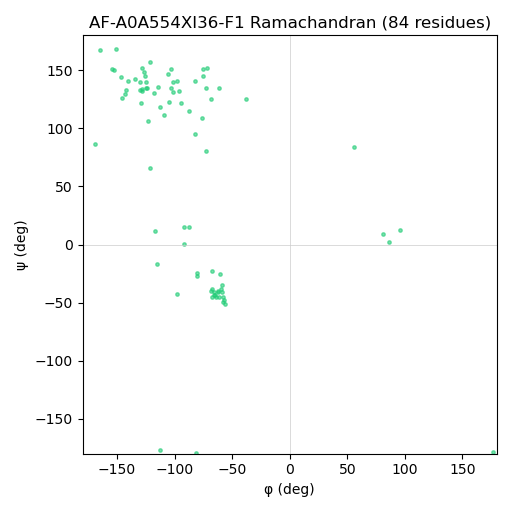R A 1 82 ? -9.148 12.521 -10.890 1.00 49.34 82 SER A CA 1
ATOM 701 C C . SER A 1 82 ? -8.265 13.499 -11.665 1.00 49.34 82 SER A C 1
ATOM 703 O O . SER A 1 82 ? -8.630 14.660 -11.831 1.00 49.34 82 SER A O 1
ATOM 705 N N . GLY A 1 83 ? -7.149 12.997 -12.180 1.00 38.31 83 GLY A N 1
ATOM 706 C CA . GLY A 1 83 ? -6.293 13.698 -13.127 1.00 38.31 83 GLY A CA 1
ATOM 707 C C . GLY A 1 83 ? -5.270 12.725 -13.694 1.00 38.31 83 GLY A C 1
ATOM 708 O O . GLY A 1 83 ? -4.190 12.561 -13.138 1.00 38.31 83 GLY A O 1
ATOM 709 N N . SER A 1 84 ? -5.643 12.018 -14.760 1.00 32.19 84 SER A N 1
ATOM 710 C CA . SER A 1 84 ? -4.673 11.382 -15.657 1.00 32.19 84 SER A CA 1
ATOM 711 C C . SER A 1 84 ? -3.804 12.486 -16.278 1.00 32.19 84 SER A C 1
ATOM 713 O O . SER A 1 84 ? -4.381 13.496 -16.684 1.00 32.19 84 SER A O 1
ATOM 715 N N . PRO A 1 85 ? -2.467 12.352 -16.358 1.00 36.16 85 PRO A N 1
ATOM 716 C CA . PRO A 1 85 ? -1.671 13.315 -17.108 1.00 36.16 85 PRO A CA 1
ATOM 717 C C . PRO A 1 85 ? -1.901 13.121 -18.622 1.00 36.16 85 PRO A C 1
ATOM 719 O O . PRO A 1 85 ? -2.251 12.002 -19.022 1.00 36.16 85 PRO A O 1
ATOM 722 N N . PRO A 1 86 ? -1.762 14.193 -19.428 1.00 45.97 86 PRO A N 1
ATOM 723 C CA . PRO A 1 86 ? -1.880 14.141 -20.887 1.00 45.97 86 PRO A CA 1
ATOM 724 C C . PRO A 1 86 ? -0.817 13.245 -21.536 1.00 45.97 86 PRO A C 1
ATOM 726 O O . PRO A 1 86 ? 0.289 13.111 -20.960 1.00 45.97 86 PRO A O 1
#

Foldseek 3Di:
DKWWKDDPFKIKIWDWDADPVRKIKIKIKMATPPDGDIDIDIDIGPDPVVVVVVVVVVVVVCVVVVIDTDDDDDPPPDDPDDDDDD

Mean predicted aligned error: 6.15 Å

Secondary structure (DSSP, 8-state):
-EEEEE-SSEEEEEEEEE-TTS-EEEEEEEEESSSS-EEEEEEEES-HHHHHHHHHHHHHHHHHTTPEEEEEES--S---------

Organism: NCBI:txid2267262

InterPro domains:
  IPR008893 WGR domain [PF05406] (12-68)
  IPR049809 YehF/YfeS-like, WGR domain [cd07996] (9-69)

Sequence (86 aa):
MLLEFRTDRRGYTMWLERDLFGAFVLHRRWYGLYNRRGGTKRQVFDDEQRALAEVERLARVRERHGYRLLSVAVGCQYARRSGSPP

pLDDT: mean 88.79, std 17.57, range [32.19, 98.06]

Solvent-accessible surface area (backbone atoms only — not comparable to full-atom values): 4981 Å² total; per-residue (Å²): 54,39,41,36,32,35,46,99,56,35,40,37,39,37,36,44,46,69,51,96,87,65,34,34,38,41,39,38,38,40,32,40,72,88,50,94,52,65,52,73,50,77,47,81,28,86,45,66,67,62,46,51,51,50,51,54,53,48,50,53,52,39,44,76,70,61,31,41,81,77,49,76,45,79,79,64,77,83,81,88,72,91,74,81,80,135